Protein AF-A0A522BG62-F1 (afdb_monomer_lite)

Foldseek 3Di:
DDDDDDDDDDDPPPPPDPDQQVVLVVCLCPLQPPVDDADPQQCVLQSVLSSLCVVLVADSVLVNVLNVLCVVLVQTRNLSNLLSVQLSVVSVVVDHSNVSSVLLSVLLVVVSVVCVVVVHDDDSVVSSVSSSVSSVVVVVVVPPPPPPPPPDDDDDD

Structure (mmCIF, N/CA/C/O backbone):
data_AF-A0A522BG62-F1
#
_entry.id   AF-A0A522BG62-F1
#
loop_
_atom_site.group_PDB
_atom_site.id
_atom_site.type_symbol
_atom_site.label_atom_id
_atom_site.label_alt_id
_atom_site.label_comp_id
_atom_site.label_asym_id
_atom_site.label_entity_id
_atom_site.label_seq_id
_atom_site.pdbx_PDB_ins_code
_atom_site.Cartn_x
_atom_site.Cartn_y
_atom_site.Cartn_z
_atom_site.occupancy
_atom_site.B_iso_or_equiv
_atom_site.auth_seq_id
_atom_site.auth_comp_id
_atom_site.auth_asym_id
_atom_site.auth_atom_id
_atom_site.pdbx_PDB_model_num
ATOM 1 N N . MET A 1 1 ? 12.589 -43.783 46.987 1.00 37.84 1 MET A N 1
ATOM 2 C CA . MET A 1 1 ? 13.276 -44.045 45.704 1.00 37.84 1 MET A CA 1
ATOM 3 C C . MET A 1 1 ? 12.233 -44.468 44.677 1.00 37.84 1 MET A C 1
ATOM 5 O O . MET A 1 1 ? 11.546 -45.426 44.983 1.00 37.84 1 MET A O 1
ATOM 9 N N . ARG A 1 2 ? 12.204 -43.803 43.500 1.00 40.88 2 ARG A N 1
ATOM 10 C CA . ARG A 1 2 ? 11.964 -44.387 42.150 1.00 40.88 2 ARG A CA 1
ATOM 11 C C . ARG A 1 2 ? 10.561 -44.991 41.867 1.00 40.88 2 ARG A C 1
ATOM 13 O O . ARG A 1 2 ? 10.162 -45.899 42.566 1.00 40.88 2 ARG A O 1
ATOM 20 N N . TYR A 1 3 ? 9.762 -44.626 40.856 1.00 42.59 3 TYR A N 1
ATOM 21 C CA . TY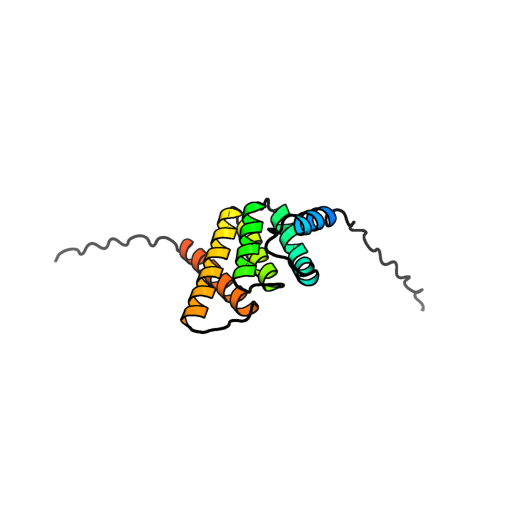R A 1 3 ? 9.901 -43.782 39.664 1.00 42.59 3 TYR A CA 1
ATOM 22 C C . TYR A 1 3 ? 8.530 -43.210 39.246 1.00 42.59 3 TYR A C 1
ATOM 24 O O . TYR A 1 3 ? 7.482 -43.804 39.478 1.00 42.59 3 TYR A O 1
ATOM 32 N N . ILE A 1 4 ? 8.615 -42.050 38.601 1.00 48.38 4 ILE A N 1
ATOM 33 C CA . ILE A 1 4 ? 7.582 -41.243 37.947 1.00 48.38 4 ILE A CA 1
ATOM 34 C C . ILE A 1 4 ? 6.925 -42.040 36.807 1.00 48.38 4 ILE A C 1
ATOM 36 O O . ILE A 1 4 ? 7.627 -42.538 35.928 1.00 48.38 4 ILE A O 1
ATOM 40 N N . ILE A 1 5 ? 5.592 -42.145 36.814 1.00 54.62 5 ILE A N 1
ATOM 41 C CA . ILE A 1 5 ? 4.814 -42.701 35.699 1.00 54.62 5 ILE A CA 1
ATOM 42 C C . ILE A 1 5 ? 4.621 -41.607 34.649 1.00 54.62 5 ILE A C 1
ATOM 44 O O . ILE A 1 5 ? 4.233 -40.482 34.959 1.00 54.62 5 ILE A O 1
ATOM 48 N N . LEU A 1 6 ? 4.967 -41.991 33.422 1.00 44.12 6 LEU A N 1
ATOM 49 C CA . LEU A 1 6 ? 4.940 -41.258 32.166 1.00 44.12 6 LEU A CA 1
ATOM 50 C C . LEU A 1 6 ? 3.802 -40.234 32.053 1.00 44.12 6 LEU A C 1
ATOM 52 O O . LEU A 1 6 ? 2.624 -40.567 32.176 1.00 44.12 6 LEU A O 1
ATOM 56 N N . GLY A 1 7 ? 4.189 -39.005 31.707 1.00 44.72 7 GLY A N 1
ATOM 57 C CA . GLY A 1 7 ? 3.282 -37.973 31.236 1.00 44.72 7 GLY A CA 1
ATOM 58 C C . GLY A 1 7 ? 2.591 -38.418 29.952 1.00 44.72 7 GLY A C 1
ATOM 59 O O . GLY A 1 7 ? 3.239 -38.623 28.924 1.00 44.72 7 GLY A O 1
ATOM 60 N N . LEU A 1 8 ? 1.268 -38.553 30.026 1.00 45.16 8 LEU A N 1
ATOM 61 C CA . LEU A 1 8 ? 0.431 -38.654 28.848 1.00 45.16 8 LEU A CA 1
ATOM 62 C C . LEU A 1 8 ? 0.140 -37.239 28.349 1.00 45.16 8 LEU A C 1
ATOM 64 O O . LEU A 1 8 ? -0.475 -36.409 29.014 1.00 45.16 8 LEU A O 1
ATOM 68 N N . LEU A 1 9 ? 0.663 -37.004 27.160 1.00 47.75 9 LEU A N 1
ATOM 69 C CA . LEU A 1 9 ? 0.510 -35.852 26.302 1.00 47.75 9 LEU A CA 1
ATOM 70 C C . LEU A 1 9 ? -0.981 -35.638 25.962 1.00 47.75 9 LEU A C 1
ATOM 72 O O . LEU A 1 9 ? -1.488 -36.239 25.021 1.00 47.75 9 LEU A O 1
ATOM 76 N N . THR A 1 10 ? -1.701 -34.785 26.691 1.00 46.09 10 THR A N 1
ATOM 77 C CA . THR A 1 10 ? -2.980 -34.228 26.211 1.00 46.09 10 THR A CA 1
ATOM 78 C C . THR A 1 10 ? -2.769 -32.787 25.796 1.00 46.09 10 THR A C 1
ATOM 80 O O . THR A 1 10 ? -2.953 -31.836 26.552 1.00 46.09 10 THR A O 1
ATOM 83 N N . LEU A 1 11 ? -2.336 -32.681 24.546 1.00 41.31 11 LEU A N 1
ATOM 84 C CA . LEU A 1 11 ? -2.407 -31.513 23.694 1.00 41.31 11 LEU A CA 1
ATOM 85 C C . LEU A 1 11 ? -3.876 -31.054 23.626 1.00 41.31 11 LEU A C 1
ATOM 87 O O . LEU A 1 11 ? -4.673 -31.603 22.868 1.00 41.31 11 LEU A O 1
ATOM 91 N N . VAL A 1 12 ? -4.255 -30.067 24.438 1.00 42.38 12 VAL A N 1
ATOM 92 C CA . VAL A 1 12 ? -5.516 -29.348 24.238 1.00 42.38 12 VAL A CA 1
ATOM 93 C C . VAL A 1 12 ? -5.278 -28.390 23.074 1.00 42.38 12 VAL A C 1
ATOM 95 O O . VAL A 1 12 ? -4.854 -27.252 23.266 1.00 42.38 12 VAL A O 1
ATOM 98 N N . LEU A 1 13 ? -5.506 -28.879 21.848 1.00 40.25 13 LEU A N 1
ATOM 99 C CA . LEU A 1 13 ? -5.844 -28.011 20.722 1.00 40.25 13 LEU A CA 1
ATOM 100 C C . LEU A 1 13 ? -7.113 -27.266 21.134 1.00 40.25 13 LEU A C 1
ATOM 102 O O . LEU A 1 13 ? -8.221 -27.797 21.052 1.00 40.25 13 LEU A O 1
ATOM 106 N N . ALA A 1 14 ? -6.939 -26.044 21.624 1.00 42.41 14 ALA A N 1
ATOM 107 C CA . ALA A 1 14 ? -8.029 -25.102 21.726 1.00 42.41 14 ALA A CA 1
ATOM 108 C C . ALA A 1 14 ? -8.541 -24.848 20.302 1.00 42.41 14 ALA A C 1
ATOM 110 O O . ALA A 1 14 ? -7.880 -24.210 19.483 1.00 42.41 14 ALA A O 1
ATOM 111 N N . LEU A 1 15 ? -9.709 -25.425 20.021 1.00 46.97 15 LEU A N 1
ATOM 112 C CA . LEU A 1 15 ? -10.604 -25.060 18.934 1.00 46.97 15 LEU A CA 1
ATOM 113 C C . LEU A 1 15 ? -10.858 -23.545 18.988 1.00 46.97 15 LEU A C 1
ATOM 115 O O . LEU A 1 15 ? -11.746 -23.077 19.697 1.00 46.97 15 LEU A O 1
ATOM 119 N N . SER A 1 16 ? -10.099 -22.786 18.209 1.00 41.06 16 SER A N 1
ATOM 120 C CA . SER A 1 16 ? -10.457 -21.431 17.790 1.00 41.06 16 SER A CA 1
ATOM 121 C C . SER A 1 16 ? -11.040 -21.567 16.387 1.00 41.06 16 SER A C 1
ATOM 123 O O . SER A 1 16 ? -10.308 -21.801 15.430 1.00 41.06 16 SER A O 1
ATOM 125 N N . GLY A 1 17 ? -12.370 -21.569 16.296 1.00 38.75 17 GLY A N 1
ATOM 126 C CA . GLY A 1 17 ? -13.119 -22.017 15.122 1.00 38.75 17 GLY A CA 1
ATOM 127 C C . GLY A 1 17 ? -12.842 -21.263 13.807 1.00 38.75 17 GLY A C 1
ATOM 128 O O . GLY A 1 17 ? -12.475 -20.087 13.819 1.00 38.75 17 GLY A O 1
ATOM 129 N N . PRO A 1 18 ? -13.098 -21.903 12.652 1.00 40.19 18 PRO A N 1
ATOM 130 C CA . PRO A 1 18 ? -13.054 -21.258 11.347 1.00 40.19 18 PRO A CA 1
ATOM 131 C C . PRO A 1 18 ? -14.400 -20.571 11.081 1.00 40.19 18 PRO A C 1
ATOM 133 O O . PRO A 1 18 ? -15.254 -21.119 10.394 1.00 40.19 18 PRO A O 1
ATOM 136 N N . VAL A 1 19 ? -14.650 -19.400 11.674 1.00 38.66 19 VAL A N 1
ATOM 137 C CA . VAL A 1 19 ? -15.932 -18.686 11.449 1.00 38.66 19 VAL A CA 1
ATOM 138 C C . VAL A 1 19 ? -15.753 -17.248 10.941 1.00 38.66 19 VAL A C 1
ATOM 140 O O . VAL A 1 19 ? -16.720 -16.628 10.520 1.00 38.66 19 VAL A O 1
ATOM 1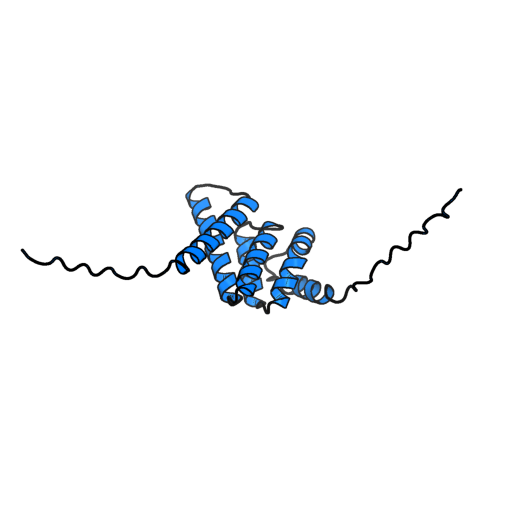43 N N . ALA A 1 20 ? -14.526 -16.727 10.848 1.00 41.59 20 ALA A N 1
ATOM 144 C CA . ALA A 1 20 ? -14.279 -15.385 10.293 1.00 41.59 20 ALA A CA 1
ATOM 145 C C . ALA A 1 20 ? -13.622 -15.374 8.898 1.00 41.59 20 ALA A C 1
ATOM 147 O O . ALA A 1 20 ? -13.537 -14.321 8.274 1.00 41.59 20 ALA A O 1
ATOM 148 N N . VAL A 1 21 ? -13.181 -16.530 8.394 1.00 41.53 21 VAL A N 1
ATOM 149 C CA . VAL A 1 21 ? -12.431 -16.629 7.127 1.00 41.53 21 VAL A CA 1
ATOM 150 C C . VAL A 1 21 ? -13.360 -16.562 5.903 1.00 41.53 21 VAL A C 1
ATOM 152 O O . VAL A 1 21 ? -13.068 -15.885 4.923 1.00 41.53 21 VAL A O 1
ATOM 155 N N . SER A 1 22 ? -14.564 -17.137 5.997 1.00 41.91 22 SER A N 1
ATOM 156 C CA . SER A 1 22 ? -15.481 -17.262 4.851 1.00 41.91 22 SER A CA 1
ATOM 157 C C . SER A 1 22 ? -16.066 -15.931 4.343 1.00 41.91 22 SER A C 1
ATOM 159 O O . SER A 1 22 ? -16.353 -15.799 3.153 1.00 41.91 22 SER A O 1
ATOM 161 N N . ALA A 1 23 ? -16.222 -14.922 5.208 1.00 45.94 23 ALA A N 1
ATOM 162 C CA . ALA A 1 23 ? -16.700 -13.606 4.778 1.00 45.94 23 ALA A CA 1
ATOM 163 C C . ALA A 1 23 ? -15.604 -12.810 4.053 1.00 45.94 23 ALA A C 1
ATOM 165 O O . ALA A 1 23 ? -15.895 -12.138 3.067 1.00 45.94 23 ALA A O 1
ATOM 166 N N . ALA A 1 24 ? -14.349 -12.926 4.501 1.00 45.69 24 ALA A N 1
ATOM 167 C CA . ALA A 1 24 ? -13.213 -12.319 3.823 1.00 45.69 24 ALA A CA 1
ATOM 168 C C . ALA A 1 24 ? -12.990 -12.992 2.461 1.00 45.69 24 ALA A C 1
ATOM 170 O O . ALA A 1 24 ? -13.047 -12.305 1.451 1.00 45.69 24 ALA A O 1
ATOM 171 N N . GLU A 1 25 ? -12.885 -14.322 2.388 1.00 43.97 25 GLU A N 1
ATOM 172 C CA . GLU A 1 25 ? -12.680 -15.062 1.127 1.00 43.97 25 GLU A CA 1
ATOM 173 C C . GLU A 1 25 ? -13.702 -14.704 0.033 1.00 43.97 25 GLU A C 1
ATOM 175 O O . GLU A 1 25 ? -13.336 -14.474 -1.123 1.00 43.97 25 GLU A O 1
ATOM 180 N N . LYS A 1 26 ? -14.985 -14.578 0.398 1.00 45.00 26 LYS A N 1
ATOM 181 C CA . LYS A 1 26 ? -16.050 -14.249 -0.559 1.00 45.00 26 LYS A CA 1
ATOM 182 C C . LYS A 1 26 ? -16.033 -12.780 -1.000 1.00 45.00 26 LYS A C 1
ATOM 184 O O . LYS A 1 26 ? -16.386 -12.478 -2.133 1.00 45.00 26 LYS A O 1
ATOM 189 N N . ILE A 1 27 ? -15.592 -11.861 -0.140 1.00 51.16 27 ILE A N 1
ATOM 190 C CA . ILE A 1 27 ? -15.415 -10.444 -0.501 1.00 51.16 27 ILE A CA 1
ATOM 191 C C . ILE A 1 27 ? -14.153 -10.267 -1.361 1.00 51.16 27 ILE A C 1
ATOM 193 O O . ILE A 1 27 ? -14.150 -9.459 -2.286 1.00 51.16 27 ILE A O 1
ATOM 197 N N . ILE A 1 28 ? -13.107 -11.055 -1.109 1.00 50.94 28 ILE A N 1
ATOM 198 C CA . ILE A 1 28 ? -11.822 -10.984 -1.814 1.00 50.94 28 ILE A CA 1
ATOM 199 C C . ILE A 1 28 ? -11.945 -11.531 -3.242 1.00 50.94 28 ILE A C 1
ATOM 201 O O . ILE A 1 28 ? -11.391 -10.942 -4.160 1.00 50.94 28 ILE A O 1
ATOM 205 N N . GLY A 1 29 ? -12.690 -12.618 -3.462 1.00 45.78 29 GLY A N 1
ATOM 206 C CA . GLY A 1 29 ? -12.875 -13.199 -4.799 1.00 45.78 29 GLY A CA 1
ATOM 207 C C . GLY A 1 29 ? -13.761 -12.371 -5.739 1.00 45.78 29 GLY A C 1
ATOM 208 O O . GLY A 1 29 ? -13.435 -12.248 -6.917 1.00 45.78 29 GLY A O 1
ATOM 209 N N . ASP A 1 30 ? -14.848 -11.785 -5.223 1.00 46.12 30 ASP A N 1
ATOM 210 C CA . ASP A 1 30 ? -15.862 -11.089 -6.036 1.00 46.12 30 ASP A CA 1
ATOM 211 C C . ASP A 1 30 ? -15.660 -9.562 -6.141 1.00 46.12 30 ASP A C 1
ATOM 213 O O . ASP A 1 30 ? -16.240 -8.929 -7.025 1.00 46.12 30 ASP A O 1
ATOM 217 N N . GLN A 1 31 ? -14.877 -8.920 -5.256 1.00 48.06 31 GLN A N 1
ATOM 218 C CA . GLN A 1 31 ? -14.772 -7.447 -5.234 1.00 48.06 31 GLN A CA 1
ATOM 219 C C . GLN A 1 31 ? -13.491 -6.855 -5.802 1.00 48.06 31 GLN A C 1
ATOM 221 O O . GLN A 1 31 ? -13.433 -5.630 -5.948 1.00 48.06 31 GLN A O 1
ATOM 226 N N . LEU A 1 32 ? -12.498 -7.662 -6.162 1.00 54.62 32 LEU A N 1
ATOM 227 C CA . LEU A 1 32 ? -11.353 -7.158 -6.908 1.00 54.62 32 LEU A CA 1
ATOM 228 C C . LEU A 1 32 ? -11.884 -6.768 -8.282 1.00 54.62 32 LEU A C 1
ATOM 230 O O . LEU A 1 32 ? -12.333 -7.632 -9.030 1.00 54.62 32 LEU A O 1
ATOM 234 N N . SER A 1 33 ? -11.935 -5.451 -8.527 1.00 51.31 33 SER A N 1
ATOM 235 C CA . SER A 1 33 ? -12.161 -4.808 -9.825 1.00 51.31 33 SER A CA 1
ATOM 236 C C . SER A 1 33 ? -11.882 -5.823 -10.922 1.00 51.31 33 SER A C 1
ATOM 238 O O . SER A 1 33 ? -10.738 -6.250 -11.029 1.00 51.31 33 SER A O 1
ATOM 240 N N . GLY A 1 34 ? -12.884 -6.288 -11.681 1.00 57.41 34 GLY A N 1
ATOM 241 C CA . GLY A 1 34 ? -12.731 -7.413 -12.629 1.00 57.41 34 GLY A CA 1
ATOM 242 C C . GLY A 1 34 ? -11.629 -7.239 -13.696 1.00 57.41 34 GLY A C 1
ATOM 243 O O . GLY A 1 34 ? -11.473 -8.073 -14.579 1.00 57.41 34 GLY A O 1
ATOM 244 N N . LYS A 1 35 ? -10.877 -6.137 -13.617 1.00 59.84 35 LYS A N 1
ATOM 245 C CA . LYS A 1 35 ? -9.637 -5.789 -14.301 1.00 59.84 35 LYS A CA 1
ATOM 246 C C . LYS A 1 35 ? -8.382 -6.463 -13.722 1.00 59.84 35 LYS A C 1
ATOM 248 O O . LYS A 1 35 ? -7.433 -6.654 -14.477 1.00 59.84 35 LYS A O 1
ATOM 253 N N . VAL A 1 36 ? -8.339 -6.809 -12.431 1.00 67.50 36 VAL A N 1
ATOM 254 C CA . VAL A 1 36 ? -7.161 -7.405 -11.772 1.00 67.50 36 VAL A CA 1
ATOM 255 C C . VAL A 1 36 ? -7.496 -8.796 -11.249 1.00 67.50 36 VAL A C 1
ATOM 257 O O . VAL A 1 36 ? -8.169 -8.959 -10.235 1.00 67.50 36 VAL A O 1
ATOM 260 N N . VAL A 1 37 ? -6.968 -9.814 -11.929 1.00 70.81 37 VAL A N 1
ATOM 261 C CA . VAL A 1 37 ? -7.038 -11.203 -11.466 1.00 70.81 37 VAL A CA 1
ATOM 262 C C . VAL A 1 37 ? -5.812 -11.494 -10.600 1.00 70.81 37 VAL A C 1
ATOM 264 O O . VAL A 1 37 ? -4.678 -11.520 -11.093 1.00 70.81 37 VAL A O 1
ATOM 267 N N . LEU A 1 38 ? -6.044 -11.687 -9.301 1.00 70.94 38 LEU A N 1
ATOM 268 C CA . LEU A 1 38 ? -5.028 -12.162 -8.363 1.00 70.94 38 LEU A CA 1
ATOM 269 C C . LEU A 1 38 ? -4.926 -13.688 -8.423 1.00 70.94 38 LEU A C 1
ATOM 271 O O . LEU A 1 38 ? -5.935 -14.393 -8.478 1.00 70.94 38 LEU A O 1
ATOM 275 N N . THR A 1 39 ? -3.700 -14.192 -8.387 1.00 80.06 39 THR A N 1
ATOM 276 C CA . THR A 1 39 ? -3.399 -15.617 -8.217 1.00 80.06 39 THR A CA 1
ATOM 277 C C . THR A 1 39 ? -3.743 -16.078 -6.799 1.00 80.06 39 THR A C 1
ATOM 279 O O . THR A 1 39 ? -3.799 -15.272 -5.871 1.00 80.06 39 THR A O 1
ATOM 282 N N . GLU A 1 40 ? -3.925 -17.383 -6.597 1.00 77.94 40 GLU A N 1
ATOM 283 C CA . GLU A 1 40 ? -4.225 -17.946 -5.269 1.00 77.94 40 GLU A CA 1
ATOM 284 C C . GLU A 1 40 ? -3.138 -17.623 -4.233 1.00 77.94 40 GLU A C 1
ATOM 286 O O . GLU A 1 40 ? -3.442 -17.296 -3.089 1.00 77.94 40 GLU A O 1
ATOM 291 N N . THR A 1 41 ? -1.867 -17.616 -4.643 1.00 77.12 41 THR A N 1
ATOM 292 C CA . THR A 1 41 ? -0.749 -17.223 -3.774 1.00 77.12 41 THR A CA 1
ATOM 293 C C . THR A 1 41 ? -0.830 -15.752 -3.362 1.00 77.12 41 THR A C 1
ATOM 295 O O . THR A 1 41 ? -0.564 -15.419 -2.211 1.00 77.12 41 THR A O 1
ATOM 298 N N . GLU A 1 42 ? -1.224 -14.863 -4.276 1.00 78.00 42 GLU A N 1
ATOM 299 C CA . GLU A 1 42 ? -1.401 -13.438 -3.970 1.00 78.00 42 GLU A CA 1
ATOM 300 C C . GLU A 1 42 ? -2.594 -13.205 -3.045 1.00 78.00 42 GLU A C 1
ATOM 302 O O . GLU A 1 42 ? -2.499 -12.400 -2.122 1.00 78.00 42 GLU A O 1
ATOM 307 N N . LYS A 1 43 ? -3.696 -13.936 -3.250 1.00 77.56 43 LYS A N 1
ATOM 308 C CA . LYS A 1 43 ? -4.861 -13.888 -2.359 1.00 77.56 43 LYS A CA 1
ATOM 309 C C . LYS A 1 43 ? -4.497 -14.337 -0.949 1.00 77.56 43 LYS A C 1
ATOM 311 O O . LYS A 1 43 ? -4.793 -13.611 -0.007 1.00 77.56 43 LYS A O 1
ATOM 316 N N . ALA A 1 44 ? -3.801 -15.466 -0.815 1.00 80.06 44 ALA A N 1
ATOM 317 C CA . ALA A 1 44 ? -3.358 -15.981 0.478 1.00 80.06 44 ALA A CA 1
ATOM 318 C C . ALA A 1 44 ? -2.428 -14.994 1.206 1.00 80.06 44 ALA A C 1
ATOM 320 O O . ALA A 1 44 ? -2.566 -14.782 2.408 1.00 80.06 44 ALA A O 1
ATOM 321 N N . ALA A 1 45 ? -1.519 -14.332 0.478 1.00 79.69 45 ALA A N 1
ATOM 322 C CA . ALA A 1 45 ? -0.648 -13.303 1.051 1.00 79.69 45 ALA A CA 1
ATOM 323 C C . ALA A 1 45 ? -1.426 -12.067 1.542 1.00 79.69 45 ALA A C 1
ATOM 325 O O . ALA A 1 45 ? -1.007 -11.396 2.483 1.00 79.69 45 ALA A O 1
ATOM 326 N N . LEU A 1 46 ? -2.559 -11.758 0.911 1.00 83.62 46 LEU A N 1
ATOM 327 C CA . LEU A 1 46 ? -3.378 -10.590 1.223 1.00 83.62 46 LEU A CA 1
ATOM 328 C C . LEU A 1 46 ? -4.479 -10.852 2.252 1.00 83.62 46 LEU A C 1
ATOM 330 O O . LEU A 1 46 ? -4.970 -9.902 2.859 1.00 83.62 46 LEU A O 1
ATOM 334 N N . GLU A 1 47 ? -4.878 -12.104 2.455 1.00 84.31 47 GLU A N 1
ATOM 335 C CA . GLU A 1 47 ? -6.070 -12.485 3.216 1.00 84.31 47 GLU A CA 1
ATOM 336 C C . GLU A 1 47 ? -6.096 -11.879 4.626 1.00 84.31 47 GLU A C 1
ATOM 338 O O . GLU A 1 47 ? -7.083 -11.254 5.025 1.00 84.31 47 GLU A O 1
ATOM 343 N N . ALA A 1 48 ? -4.980 -11.982 5.354 1.00 86.50 48 ALA A N 1
ATOM 344 C CA . ALA A 1 48 ? -4.862 -11.447 6.707 1.00 86.50 48 ALA A CA 1
ATOM 345 C C . ALA A 1 48 ? -5.021 -9.916 6.752 1.00 86.50 48 ALA A C 1
ATOM 347 O O . ALA A 1 48 ? -5.695 -9.380 7.636 1.00 86.50 48 ALA A O 1
ATOM 348 N N . GLU A 1 49 ? -4.429 -9.203 5.793 1.00 89.88 49 GLU A N 1
ATOM 349 C CA . GLU A 1 49 ? -4.493 -7.741 5.734 1.00 89.88 49 GLU A CA 1
ATOM 350 C C . GLU A 1 49 ? -5.838 -7.239 5.198 1.00 89.88 49 GLU A C 1
ATOM 352 O O . GLU A 1 49 ? -6.330 -6.203 5.644 1.00 89.88 49 GLU A O 1
ATOM 357 N N . LEU A 1 50 ? -6.492 -7.998 4.320 1.00 86.94 50 LEU A N 1
ATOM 358 C CA . LEU A 1 50 ? -7.847 -7.713 3.844 1.00 86.94 50 LEU A CA 1
ATOM 359 C C . LEU A 1 50 ? -8.876 -7.892 4.961 1.00 86.94 50 LEU A C 1
ATOM 361 O O . LEU A 1 50 ? -9.723 -7.021 5.165 1.00 86.94 50 LEU A O 1
ATOM 365 N N . ALA A 1 51 ? -8.765 -8.965 5.747 1.00 86.56 51 ALA A N 1
ATOM 366 C CA . ALA A 1 51 ? -9.609 -9.168 6.920 1.00 86.56 51 ALA A CA 1
ATOM 367 C C . ALA A 1 51 ? -9.458 -8.017 7.931 1.00 86.56 51 ALA A C 1
ATOM 369 O O . ALA A 1 51 ? -10.456 -7.507 8.446 1.00 86.56 51 ALA A O 1
ATOM 370 N N . ARG A 1 52 ? -8.222 -7.556 8.171 1.00 89.50 52 ARG A N 1
ATOM 371 C CA . ARG A 1 52 ? -7.940 -6.385 9.020 1.00 89.50 52 ARG A CA 1
ATOM 372 C C . ARG A 1 52 ? -8.542 -5.101 8.459 1.00 89.50 52 ARG A C 1
ATOM 374 O O . ARG A 1 52 ? -9.179 -4.369 9.211 1.00 89.50 52 ARG A O 1
ATOM 381 N N . TYR A 1 53 ? -8.387 -4.850 7.163 1.00 89.62 53 TYR A N 1
ATOM 382 C CA . TYR A 1 53 ? -8.936 -3.667 6.502 1.00 89.62 53 TYR A CA 1
ATOM 383 C C . TYR A 1 53 ? -10.457 -3.582 6.670 1.00 89.62 53 TYR A C 1
ATOM 385 O O . TYR A 1 53 ? -10.986 -2.548 7.080 1.00 89.62 53 TYR A O 1
ATOM 393 N N . CYS A 1 54 ? -11.159 -4.695 6.443 1.00 87.75 54 CYS A N 1
ATOM 394 C CA . CYS A 1 54 ? -12.603 -4.782 6.654 1.00 87.75 54 CYS A CA 1
ATOM 395 C C . CYS A 1 54 ? -12.985 -4.586 8.129 1.00 87.75 54 CYS A C 1
ATOM 397 O O . CYS A 1 54 ? -13.918 -3.842 8.425 1.00 87.75 54 CYS A O 1
ATOM 399 N N . ALA A 1 55 ? -12.253 -5.205 9.062 1.00 87.75 55 ALA A N 1
ATOM 400 C CA . ALA A 1 55 ? -12.510 -5.072 10.499 1.00 87.75 55 ALA A CA 1
ATOM 401 C C . ALA A 1 55 ? -12.340 -3.630 11.011 1.00 87.75 55 ALA A C 1
ATOM 403 O O . ALA A 1 55 ? -13.011 -3.228 11.959 1.00 87.75 55 ALA A O 1
ATOM 404 N N . LEU A 1 56 ? -11.473 -2.843 10.370 1.00 89.38 56 LEU A N 1
ATOM 405 C CA . LEU A 1 56 ? -11.255 -1.427 10.670 1.00 89.38 56 LEU A CA 1
ATOM 406 C C . LEU A 1 56 ? -12.279 -0.489 10.001 1.00 89.38 56 LEU A C 1
ATOM 408 O O . LEU A 1 56 ? -12.143 0.729 10.100 1.00 89.38 56 LEU A O 1
ATOM 412 N N . GLY A 1 57 ? -13.299 -1.022 9.319 1.00 85.19 57 GLY A N 1
ATOM 413 C CA . GLY A 1 57 ? -14.298 -0.214 8.611 1.00 85.19 57 GLY A CA 1
ATOM 414 C C . GLY A 1 57 ? -13.785 0.372 7.292 1.00 85.19 57 GLY A C 1
ATOM 415 O O . GLY A 1 57 ? -14.216 1.446 6.871 1.00 85.19 57 GLY A O 1
ATOM 416 N N . GLY A 1 58 ? -12.833 -0.302 6.646 1.00 85.12 58 GLY A N 1
ATOM 417 C CA . GLY A 1 58 ? -12.337 0.072 5.329 1.00 85.12 58 GLY A CA 1
ATOM 418 C C . GLY A 1 58 ? -13.429 0.062 4.249 1.00 85.12 58 GLY A C 1
ATOM 419 O O . GLY A 1 58 ? -14.321 -0.784 4.256 1.00 85.12 58 GLY A O 1
ATOM 420 N N . SER A 1 59 ? -13.359 1.007 3.307 1.00 87.19 59 SER A N 1
ATOM 421 C CA . SER A 1 59 ? -14.325 1.116 2.206 1.00 87.19 59 SER A CA 1
ATOM 422 C C . SER A 1 59 ? -13.948 0.200 1.040 1.00 87.19 59 SER A C 1
ATOM 424 O O . SER A 1 59 ? -12.807 0.221 0.571 1.00 87.19 59 SER A O 1
ATOM 426 N N . SER A 1 60 ? -14.919 -0.547 0.507 1.00 83.25 60 SER A N 1
ATOM 427 C CA . SER A 1 60 ? -14.738 -1.384 -0.689 1.00 83.25 60 SER A CA 1
ATOM 428 C C . SER A 1 60 ? -14.223 -0.601 -1.901 1.00 83.25 60 SER A C 1
ATOM 430 O O . SER A 1 60 ? -13.423 -1.126 -2.673 1.00 83.25 60 SER A O 1
ATOM 432 N N . ASP A 1 61 ? -14.636 0.657 -2.077 1.00 85.81 61 ASP A N 1
ATOM 433 C CA . ASP A 1 61 ? -14.220 1.469 -3.231 1.00 85.81 61 ASP A CA 1
ATOM 434 C C . ASP A 1 61 ? -12.770 1.948 -3.103 1.00 85.81 61 ASP A C 1
ATOM 436 O O . ASP A 1 61 ? -12.008 1.943 -4.077 1.00 85.81 61 ASP A O 1
ATOM 440 N N . SER A 1 62 ? -12.354 2.281 -1.878 1.00 86.38 62 SER A N 1
ATOM 441 C CA . SER A 1 62 ? -10.951 2.575 -1.566 1.00 86.38 62 SER A CA 1
ATOM 442 C C . SER A 1 62 ? -10.072 1.345 -1.769 1.00 86.38 62 SER A C 1
ATOM 444 O O . SER A 1 62 ? -8.997 1.444 -2.359 1.00 86.38 62 SER A O 1
ATOM 446 N N . LEU A 1 63 ? -10.549 0.173 -1.346 1.00 87.62 63 LEU A N 1
ATOM 447 C CA . LEU A 1 63 ? -9.838 -1.084 -1.533 1.00 87.62 63 LEU A CA 1
ATOM 448 C C . LEU A 1 63 ? -9.660 -1.434 -3.015 1.00 87.62 63 LEU A C 1
ATOM 450 O O . LEU A 1 63 ? -8.556 -1.768 -3.437 1.00 87.62 63 LEU A O 1
ATOM 454 N N . ARG A 1 64 ? -10.715 -1.307 -3.827 1.00 85.06 64 ARG A N 1
ATOM 455 C CA . ARG A 1 64 ? -10.631 -1.517 -5.284 1.00 85.06 64 ARG A CA 1
ATOM 456 C C . ARG A 1 64 ? -9.606 -0.598 -5.931 1.00 85.06 64 ARG A C 1
ATOM 458 O O . ARG A 1 64 ? -8.773 -1.063 -6.703 1.00 85.06 64 ARG A O 1
ATOM 465 N N . SER A 1 65 ? -9.640 0.683 -5.572 1.00 88.44 65 SER A N 1
ATOM 466 C CA . SER A 1 65 ? -8.698 1.680 -6.088 1.00 88.44 65 SER A CA 1
ATOM 467 C C . SER A 1 65 ? -7.252 1.351 -5.707 1.00 88.44 65 SER A C 1
ATOM 469 O O . SER A 1 65 ? -6.355 1.485 -6.539 1.00 88.44 65 SER A O 1
ATOM 471 N N . LEU A 1 66 ? -7.021 0.866 -4.480 1.00 90.00 66 LEU A N 1
ATOM 472 C CA . LEU A 1 66 ? -5.700 0.422 -4.030 1.00 90.00 66 LEU A CA 1
ATOM 473 C C . LEU A 1 66 ? -5.188 -0.754 -4.852 1.00 90.00 66 LEU A C 1
ATOM 475 O O . LEU A 1 66 ? -4.073 -0.688 -5.356 1.00 90.00 66 LEU A O 1
ATOM 479 N N . ILE A 1 67 ? -5.998 -1.796 -5.027 1.00 87.06 67 ILE A N 1
ATOM 480 C CA . ILE A 1 67 ? -5.599 -2.992 -5.777 1.00 87.06 67 ILE A CA 1
ATOM 481 C C . ILE A 1 67 ? -5.295 -2.655 -7.239 1.00 87.06 67 ILE A C 1
ATOM 483 O O . ILE A 1 67 ? -4.260 -3.082 -7.757 1.00 87.06 67 ILE A O 1
ATOM 487 N N . ASP A 1 68 ? -6.145 -1.853 -7.885 1.00 86.19 68 ASP A N 1
ATOM 488 C CA . ASP A 1 68 ? -5.913 -1.389 -9.257 1.00 86.19 68 ASP A CA 1
ATOM 489 C C . ASP A 1 68 ? -4.607 -0.585 -9.347 1.00 86.19 68 ASP A C 1
ATOM 491 O O . ASP A 1 68 ? -3.801 -0.787 -10.260 1.00 86.19 68 ASP A O 1
ATOM 495 N N . CYS A 1 69 ? -4.356 0.292 -8.371 1.00 89.38 69 CYS A N 1
ATOM 496 C CA . CYS A 1 69 ? -3.121 1.062 -8.295 1.00 89.38 69 CYS A CA 1
ATOM 497 C C . CYS A 1 69 ? -1.900 0.155 -8.088 1.00 89.38 69 CYS A C 1
ATOM 499 O O . CYS A 1 69 ? -0.897 0.309 -8.781 1.00 89.38 69 CYS A O 1
ATOM 501 N N . TYR A 1 70 ? -1.964 -0.820 -7.186 1.00 89.62 70 TYR A N 1
ATOM 502 C CA . TYR A 1 70 ? -0.860 -1.742 -6.922 1.00 89.62 70 TYR A CA 1
ATOM 503 C C . TYR A 1 70 ? -0.497 -2.556 -8.167 1.00 89.62 70 TYR A C 1
ATOM 505 O O . TYR A 1 70 ? 0.671 -2.589 -8.564 1.00 89.62 70 TYR A O 1
ATOM 513 N N . ALA A 1 71 ? -1.502 -3.120 -8.842 1.00 84.69 71 ALA A N 1
ATOM 514 C CA . ALA A 1 71 ? -1.318 -3.884 -10.070 1.00 84.69 71 ALA A CA 1
ATOM 515 C C . ALA A 1 71 ? -0.732 -3.033 -11.209 1.00 84.69 71 ALA A C 1
ATOM 517 O O . ALA A 1 71 ? 0.167 -3.489 -11.913 1.00 84.69 71 ALA A O 1
ATOM 518 N N . ALA A 1 72 ? -1.182 -1.784 -11.364 1.00 86.06 72 ALA A N 1
ATOM 519 C CA . ALA A 1 72 ? -0.674 -0.868 -12.389 1.00 86.06 72 ALA A CA 1
ATOM 520 C C . ALA A 1 72 ? 0.777 -0.400 -12.155 1.00 86.06 72 ALA A C 1
ATOM 522 O O . ALA A 1 72 ? 1.392 0.167 -13.061 1.00 86.06 72 ALA A O 1
ATOM 523 N N . ASN A 1 73 ? 1.317 -0.601 -10.950 1.00 85.62 73 ASN A N 1
ATOM 524 C CA . ASN A 1 73 ? 2.670 -0.195 -10.566 1.00 85.62 73 ASN A CA 1
ATOM 525 C C . ASN A 1 73 ? 3.579 -1.399 -10.241 1.00 85.62 73 ASN A C 1
ATOM 527 O O . ASN A 1 73 ? 4.547 -1.236 -9.502 1.00 85.62 73 ASN A O 1
ATOM 531 N N . ASP A 1 74 ? 3.264 -2.592 -10.764 1.00 83.88 74 ASP A N 1
ATOM 532 C CA . ASP A 1 74 ? 4.035 -3.837 -10.582 1.00 83.88 74 ASP A CA 1
ATOM 533 C C . ASP A 1 74 ? 4.272 -4.238 -9.106 1.00 83.88 74 ASP A C 1
ATOM 535 O O . ASP A 1 74 ? 5.155 -5.035 -8.785 1.00 83.88 74 ASP A O 1
ATOM 539 N N . CYS A 1 75 ? 3.452 -3.727 -8.185 1.00 85.94 75 CYS A N 1
ATOM 540 C CA . CYS A 1 75 ? 3.471 -4.102 -6.776 1.00 85.94 75 CYS A CA 1
ATOM 541 C C . CYS A 1 75 ? 2.456 -5.224 -6.565 1.00 85.94 75 CYS A C 1
ATOM 543 O O . CYS A 1 75 ? 1.261 -4.969 -6.470 1.00 85.94 75 CYS A O 1
ATOM 545 N N . ARG A 1 76 ? 2.926 -6.475 -6.545 1.00 83.81 76 ARG A N 1
ATOM 546 C CA . ARG A 1 76 ? 2.097 -7.690 -6.435 1.00 83.81 76 ARG A CA 1
ATOM 547 C C . ARG A 1 76 ? 2.514 -8.562 -5.246 1.00 83.81 76 ARG A C 1
ATOM 549 O O . ARG A 1 76 ? 3.594 -8.368 -4.685 1.00 83.81 76 ARG A O 1
ATOM 556 N N . GLY A 1 77 ? 1.661 -9.515 -4.861 1.00 83.12 77 GLY A N 1
ATOM 557 C CA . GLY A 1 77 ? 1.930 -10.471 -3.778 1.00 83.12 77 GLY A CA 1
ATOM 558 C C . GLY A 1 77 ? 2.260 -9.780 -2.455 1.00 83.12 77 GLY A C 1
ATOM 559 O O . GLY A 1 77 ? 1.502 -8.930 -1.995 1.00 83.12 77 GLY A O 1
ATOM 560 N N . GLU A 1 78 ? 3.418 -10.098 -1.874 1.00 86.44 78 GLU A N 1
ATOM 561 C CA . GLU A 1 78 ? 3.847 -9.523 -0.591 1.00 86.44 78 GLU A CA 1
ATOM 562 C C . GLU A 1 78 ? 3.977 -7.995 -0.614 1.00 86.44 78 GLU A C 1
ATOM 564 O O . GLU A 1 78 ? 3.723 -7.354 0.397 1.00 86.44 78 GLU A O 1
ATOM 569 N N . CYS A 1 79 ? 4.275 -7.382 -1.767 1.00 89.06 79 CYS A N 1
ATOM 570 C CA . CYS A 1 79 ? 4.272 -5.920 -1.874 1.00 89.06 79 CYS A CA 1
ATOM 571 C C . CYS A 1 79 ? 2.870 -5.341 -1.629 1.00 89.06 79 CYS A C 1
ATOM 573 O O . CYS A 1 79 ? 2.730 -4.346 -0.921 1.00 89.06 79 CYS A O 1
ATOM 575 N N . MET A 1 80 ? 1.822 -5.981 -2.165 1.00 90.50 80 MET A N 1
ATOM 576 C CA . MET A 1 80 ? 0.443 -5.553 -1.907 1.00 90.50 80 MET A CA 1
ATOM 577 C C . MET A 1 80 ? 0.086 -5.733 -0.433 1.00 90.50 80 MET A C 1
ATOM 579 O O . MET A 1 80 ? -0.530 -4.843 0.146 1.00 90.50 80 MET A O 1
ATOM 583 N N . ALA A 1 81 ? 0.483 -6.858 0.171 1.00 89.62 81 ALA A N 1
ATOM 584 C CA . ALA A 1 81 ? 0.233 -7.132 1.584 1.00 89.62 81 ALA A CA 1
ATOM 585 C C . ALA A 1 81 ? 0.915 -6.089 2.485 1.00 89.62 81 ALA A C 1
ATOM 587 O O . ALA A 1 81 ? 0.269 -5.515 3.359 1.00 89.62 81 ALA A O 1
ATOM 588 N N . ASP A 1 82 ? 2.175 -5.755 2.208 1.00 92.00 82 ASP A N 1
ATOM 589 C CA . ASP A 1 82 ? 2.932 -4.732 2.933 1.00 92.00 82 ASP A CA 1
ATOM 590 C C . ASP A 1 82 ? 2.289 -3.345 2.845 1.00 92.00 82 ASP A C 1
ATOM 592 O O . ASP A 1 82 ? 2.201 -2.624 3.846 1.00 92.00 82 ASP A O 1
ATOM 596 N N . LEU A 1 83 ? 1.856 -2.947 1.646 1.00 93.62 83 LEU A N 1
ATOM 597 C CA . LEU A 1 83 ? 1.222 -1.648 1.438 1.00 93.62 83 LEU A CA 1
ATOM 598 C C . LEU A 1 83 ? -0.185 -1.596 2.036 1.00 93.62 83 LEU A C 1
ATOM 600 O O . LEU A 1 83 ? -0.558 -0.569 2.604 1.00 93.62 83 LEU A O 1
ATOM 604 N N . LEU A 1 84 ? -0.945 -2.689 1.981 1.00 92.81 84 LEU A N 1
ATOM 605 C CA . LEU A 1 84 ? -2.247 -2.778 2.635 1.00 92.81 84 LEU A CA 1
ATOM 606 C C . LEU A 1 84 ? -2.105 -2.764 4.164 1.00 92.81 84 LEU A C 1
ATOM 608 O O . LEU A 1 84 ? -2.861 -2.070 4.841 1.00 92.81 84 LEU A O 1
ATOM 612 N N . GLY A 1 85 ? -1.085 -3.429 4.708 1.00 93.44 85 GLY A N 1
ATOM 613 C CA . GLY A 1 85 ? -0.735 -3.345 6.126 1.00 93.44 85 GLY A CA 1
ATOM 614 C C . GLY A 1 85 ? -0.385 -1.921 6.561 1.00 93.44 85 GLY A C 1
ATOM 615 O O . GLY A 1 85 ? -0.768 -1.485 7.650 1.00 93.44 85 GLY A O 1
ATOM 616 N N . LEU A 1 86 ? 0.261 -1.144 5.687 1.00 93.69 86 LEU A N 1
ATOM 617 C CA . LEU A 1 86 ? 0.506 0.277 5.930 1.00 93.69 86 LEU A CA 1
ATOM 618 C C . LEU A 1 86 ? -0.804 1.076 5.980 1.00 93.69 86 LEU A C 1
ATOM 620 O O . LEU A 1 86 ? -0.988 1.867 6.903 1.00 93.69 86 LEU A O 1
ATOM 624 N N . VAL A 1 87 ? -1.744 0.835 5.058 1.00 94.56 87 VAL A N 1
ATOM 625 C CA . VAL A 1 87 ? -3.089 1.442 5.103 1.00 94.56 87 VAL A CA 1
ATOM 626 C C . VAL A 1 87 ? -3.798 1.092 6.414 1.00 94.56 87 VAL A C 1
ATOM 628 O O . VAL A 1 87 ? -4.297 1.987 7.094 1.00 94.56 87 VAL A O 1
ATOM 631 N N . ASN A 1 88 ? -3.786 -0.182 6.808 1.00 94.12 88 ASN A N 1
ATOM 632 C CA . ASN A 1 88 ? -4.389 -0.657 8.054 1.00 94.12 88 ASN A CA 1
ATOM 633 C C . ASN A 1 88 ? -3.807 0.052 9.280 1.00 94.12 88 ASN A C 1
ATOM 635 O O . ASN A 1 88 ? -4.557 0.466 10.164 1.00 94.12 88 ASN A O 1
ATOM 639 N N . SER A 1 89 ? -2.486 0.253 9.318 1.00 93.69 89 SER A N 1
ATOM 640 C CA . SER A 1 89 ? -1.837 1.011 10.391 1.00 93.69 89 SER A CA 1
ATOM 641 C C . SER A 1 89 ? -2.352 2.448 10.457 1.00 93.69 89 SER A C 1
ATOM 643 O O . SER A 1 89 ? -2.704 2.919 11.532 1.00 93.69 89 SER A O 1
ATOM 645 N N . ARG A 1 90 ? -2.472 3.136 9.316 1.00 92.19 90 ARG A N 1
ATOM 646 C CA . ARG A 1 90 ? -2.969 4.523 9.275 1.00 92.19 90 ARG A CA 1
ATOM 647 C C . ARG A 1 90 ? -4.428 4.615 9.716 1.00 92.19 90 ARG A C 1
ATOM 649 O O . ARG A 1 90 ? -4.782 5.542 10.441 1.00 92.19 90 ARG A O 1
ATOM 656 N N . ILE A 1 91 ? -5.265 3.655 9.318 1.00 92.69 91 ILE A N 1
ATOM 657 C CA . ILE A 1 91 ? -6.665 3.608 9.761 1.00 92.69 91 ILE A CA 1
ATOM 658 C C . ILE A 1 91 ? -6.746 3.396 11.271 1.00 92.69 91 ILE A C 1
ATOM 660 O O . ILE A 1 91 ? -7.503 4.081 11.957 1.00 92.69 91 ILE A O 1
ATOM 664 N N . LYS A 1 92 ? -5.915 2.498 11.805 1.00 92.19 92 LYS A N 1
ATOM 665 C CA . LYS A 1 92 ? -5.799 2.269 13.247 1.00 92.19 92 LYS A CA 1
ATOM 666 C C . LYS A 1 92 ? -5.370 3.530 14.008 1.00 92.19 92 LYS A C 1
ATOM 668 O O . LYS A 1 92 ? -5.846 3.742 15.119 1.00 92.19 92 LYS A O 1
ATOM 673 N N . ASP A 1 93 ? -4.551 4.384 13.397 1.00 91.00 93 ASP A N 1
ATOM 674 C CA . ASP A 1 93 ? -4.148 5.689 13.943 1.00 91.00 93 ASP A CA 1
ATOM 675 C C . ASP A 1 93 ? -5.245 6.774 13.822 1.00 91.00 93 ASP A C 1
ATOM 677 O O . ASP A 1 93 ? -5.016 7.939 14.152 1.00 91.00 93 ASP A O 1
ATOM 681 N N . GLY A 1 94 ? -6.447 6.420 13.354 1.00 90.94 94 GLY A N 1
ATOM 682 C CA . GLY A 1 94 ? -7.604 7.314 13.253 1.00 90.94 94 GLY A CA 1
ATOM 683 C C . GLY A 1 94 ? -7.735 8.048 11.916 1.00 90.94 94 GLY A C 1
ATOM 684 O O . GLY A 1 94 ? -8.570 8.945 11.789 1.00 90.94 94 GLY A O 1
ATOM 685 N N . ILE A 1 95 ? -6.933 7.697 10.907 1.00 92.12 95 ILE A N 1
ATOM 686 C CA . ILE A 1 95 ? -7.072 8.237 9.549 1.00 92.12 95 ILE A CA 1
ATOM 687 C C . ILE A 1 95 ? -8.228 7.527 8.829 1.00 92.12 95 ILE A C 1
ATOM 689 O O . ILE A 1 95 ? -8.389 6.317 8.939 1.00 92.12 95 ILE A O 1
ATOM 693 N N . SER A 1 96 ? -9.043 8.252 8.055 1.00 91.88 96 SER A N 1
ATOM 694 C CA . SER A 1 96 ? -10.094 7.601 7.263 1.00 91.88 96 SER A CA 1
ATOM 695 C C . SER A 1 96 ? -9.496 6.659 6.215 1.00 91.88 96 SER A C 1
ATOM 697 O O . SER A 1 96 ? -8.415 6.911 5.678 1.00 91.88 96 SER A O 1
ATOM 699 N N . SER A 1 97 ? -10.214 5.587 5.886 1.00 89.50 97 SER A N 1
ATOM 700 C CA . SER A 1 97 ? -9.756 4.592 4.912 1.00 89.50 97 SER A CA 1
ATOM 701 C C . SER A 1 97 ? -9.469 5.191 3.531 1.00 89.50 97 SER A C 1
ATOM 703 O O . SER A 1 97 ? -8.458 4.842 2.927 1.00 89.50 97 SER A O 1
ATOM 705 N N . GLU A 1 98 ? -10.271 6.159 3.081 1.00 92.38 98 GLU A N 1
ATOM 706 C CA . GLU A 1 98 ? -10.041 6.922 1.844 1.00 92.38 98 GLU A CA 1
ATOM 707 C C . GLU A 1 98 ? -8.751 7.744 1.890 1.00 92.38 98 GLU A C 1
ATOM 709 O O . GLU A 1 98 ? -7.966 7.733 0.940 1.00 92.38 98 GLU A O 1
ATOM 714 N N . LYS A 1 99 ? -8.495 8.442 3.003 1.00 92.62 99 LYS A N 1
ATOM 715 C CA . LYS A 1 99 ? -7.287 9.258 3.151 1.00 92.62 99 LYS A CA 1
ATOM 716 C C . LYS A 1 99 ? -6.041 8.380 3.258 1.00 92.62 99 LYS A C 1
ATOM 718 O O . LYS A 1 99 ? -5.054 8.653 2.583 1.00 92.62 99 LYS A O 1
ATOM 723 N N . ALA A 1 100 ? -6.097 7.313 4.052 1.00 93.38 100 ALA A N 1
ATOM 724 C CA . ALA A 1 100 ? -5.009 6.347 4.188 1.00 93.38 100 ALA A CA 1
ATOM 725 C C . ALA A 1 100 ? -4.677 5.681 2.841 1.00 93.38 100 ALA A C 1
ATOM 727 O O . ALA A 1 100 ? -3.510 5.603 2.456 1.00 93.38 100 ALA A O 1
ATOM 728 N N . ALA A 1 101 ? -5.702 5.270 2.089 1.00 92.81 101 ALA A N 1
ATOM 729 C CA . ALA A 1 101 ? -5.543 4.746 0.738 1.00 92.81 101 ALA A CA 1
ATOM 730 C C . ALA A 1 101 ? -4.913 5.786 -0.204 1.00 92.81 101 ALA A C 1
ATOM 732 O O . ALA A 1 101 ? -3.958 5.481 -0.918 1.00 92.81 101 ALA A O 1
ATOM 733 N N . GLY A 1 102 ? -5.407 7.027 -0.181 1.00 93.94 102 GLY A N 1
ATOM 734 C CA . GLY A 1 102 ? -4.892 8.131 -0.993 1.00 93.94 102 GLY A CA 1
ATOM 735 C C . GLY A 1 102 ? -3.417 8.444 -0.736 1.00 93.94 102 GLY A C 1
ATOM 736 O O . GLY A 1 102 ? -2.656 8.630 -1.689 1.00 93.94 102 GLY A O 1
ATOM 737 N N . GLU A 1 103 ? -2.988 8.448 0.529 1.00 93.62 103 GLU A N 1
ATOM 738 C CA . GLU A 1 103 ? -1.582 8.640 0.918 1.00 93.62 103 GLU A CA 1
ATOM 739 C C . GLU A 1 103 ? -0.687 7.544 0.324 1.00 93.62 103 GLU A C 1
ATOM 741 O O . GLU A 1 103 ? 0.329 7.846 -0.310 1.00 93.62 103 GLU A O 1
ATOM 746 N N . VAL A 1 104 ? -1.090 6.276 0.461 1.00 94.50 104 VAL A N 1
ATOM 747 C CA . VAL A 1 104 ? -0.327 5.133 -0.063 1.00 94.50 104 VAL A CA 1
ATOM 748 C C . VAL A 1 104 ? -0.274 5.141 -1.589 1.00 94.50 104 VAL A C 1
ATOM 750 O O . VAL A 1 104 ? 0.805 4.973 -2.157 1.00 94.50 104 VAL A O 1
ATOM 753 N N . MET A 1 105 ? -1.395 5.392 -2.269 1.00 94.12 105 MET A N 1
ATOM 754 C CA . MET A 1 105 ? -1.430 5.477 -3.735 1.00 94.12 105 MET A CA 1
ATOM 755 C C . MET A 1 105 ? -0.553 6.616 -4.261 1.00 94.12 105 MET A C 1
ATOM 757 O O . MET A 1 105 ? 0.193 6.421 -5.219 1.00 94.12 105 MET A O 1
ATOM 761 N N . THR A 1 106 ? -0.597 7.786 -3.619 1.00 94.00 106 THR A N 1
ATOM 762 C CA . THR A 1 106 ? 0.228 8.945 -3.997 1.00 94.00 106 THR A CA 1
ATOM 763 C C . THR A 1 106 ? 1.713 8.635 -3.837 1.00 94.00 106 THR A C 1
ATOM 765 O O . THR A 1 106 ? 2.512 8.912 -4.734 1.00 94.00 106 THR A O 1
ATOM 768 N N . ALA A 1 107 ? 2.093 8.018 -2.716 1.00 93.88 107 ALA A N 1
ATOM 769 C CA . ALA A 1 107 ? 3.470 7.617 -2.468 1.00 93.88 107 ALA A CA 1
ATOM 770 C C . ALA A 1 107 ? 3.949 6.562 -3.480 1.00 93.88 107 ALA A C 1
ATOM 772 O O . ALA A 1 107 ? 5.057 6.689 -4.000 1.00 93.88 107 ALA A O 1
ATOM 773 N N . LEU A 1 108 ? 3.117 5.572 -3.813 1.00 93.81 108 LEU A N 1
ATOM 774 C CA . LEU A 1 108 ? 3.429 4.548 -4.815 1.00 93.81 108 LEU A CA 1
ATOM 775 C C . LEU A 1 108 ? 3.626 5.144 -6.214 1.00 93.81 108 LEU A C 1
ATOM 777 O O . LEU A 1 108 ? 4.619 4.850 -6.880 1.00 93.81 108 LEU A O 1
ATOM 781 N N . VAL A 1 109 ? 2.719 6.026 -6.632 1.00 92.94 109 VAL A N 1
ATOM 782 C CA . VAL A 1 109 ? 2.808 6.771 -7.896 1.00 92.94 109 VAL A CA 1
ATOM 783 C C . VAL A 1 109 ? 4.099 7.587 -7.966 1.00 92.94 109 VAL A C 1
ATOM 785 O O . VAL A 1 109 ? 4.803 7.529 -8.972 1.00 92.94 109 VAL A O 1
ATOM 788 N N . SER A 1 110 ? 4.456 8.274 -6.880 1.00 91.69 110 SER A N 1
ATOM 789 C CA . SER A 1 110 ? 5.699 9.047 -6.787 1.00 91.69 110 SER A CA 1
ATOM 790 C C . SER A 1 110 ? 6.946 8.170 -6.948 1.00 91.69 110 SER A C 1
ATOM 792 O O . SER A 1 110 ? 7.849 8.512 -7.715 1.00 91.69 110 SER A O 1
ATOM 794 N N . VAL A 1 111 ? 6.983 6.999 -6.296 1.00 91.06 111 VAL A N 1
ATOM 795 C CA . VAL A 1 111 ? 8.082 6.030 -6.459 1.00 91.06 111 VAL A CA 1
ATOM 796 C C . VAL A 1 111 ? 8.180 5.565 -7.908 1.00 91.06 111 VAL A C 1
ATOM 798 O O . VAL A 1 111 ? 9.268 5.601 -8.483 1.00 91.06 111 VAL A O 1
ATOM 801 N N . ARG A 1 112 ? 7.056 5.197 -8.532 1.00 90.81 112 ARG A N 1
ATOM 802 C CA . ARG A 1 112 ? 7.026 4.783 -9.940 1.00 90.81 112 ARG A CA 1
ATOM 803 C C . ARG A 1 112 ? 7.549 5.886 -10.861 1.00 90.81 112 ARG A C 1
ATOM 805 O O . ARG A 1 112 ? 8.391 5.611 -11.717 1.00 90.81 112 ARG A O 1
ATOM 812 N N . ASP A 1 113 ? 7.059 7.112 -10.716 1.00 92.00 113 ASP A N 1
ATOM 813 C CA . ASP A 1 113 ? 7.445 8.230 -11.582 1.00 92.00 113 ASP A CA 1
ATOM 814 C C . ASP A 1 113 ? 8.932 8.559 -11.434 1.00 92.00 113 ASP A C 1
ATOM 816 O O . ASP A 1 113 ? 9.636 8.732 -12.435 1.00 92.00 113 ASP A O 1
ATOM 820 N N . TYR A 1 114 ? 9.445 8.531 -10.2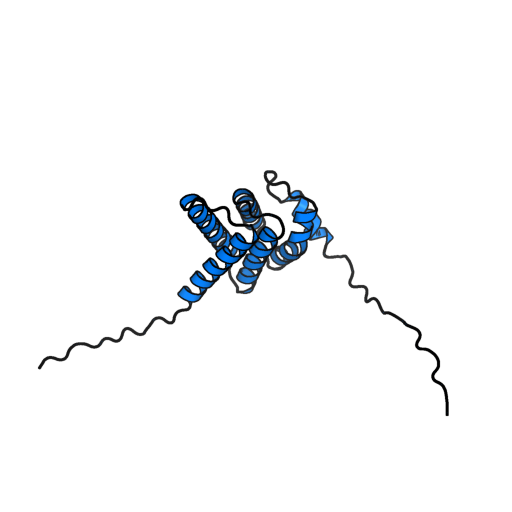01 1.00 91.31 114 TYR A N 1
ATOM 821 C CA . TYR A 1 114 ? 10.872 8.662 -9.938 1.00 91.31 114 TYR A CA 1
ATOM 822 C C . TYR A 1 114 ? 11.674 7.544 -10.616 1.00 91.31 114 TYR A C 1
ATOM 824 O O . TYR A 1 114 ? 12.597 7.834 -11.381 1.00 91.31 114 TYR A O 1
ATOM 832 N N . SER A 1 115 ? 11.303 6.279 -10.409 1.00 90.75 115 SER A N 1
ATOM 833 C CA . SER A 1 115 ? 11.992 5.133 -11.009 1.00 90.75 115 SER A CA 1
ATOM 834 C C . SER A 1 115 ? 11.989 5.196 -12.533 1.00 90.75 115 SER A C 1
ATOM 836 O O . SER A 1 115 ? 13.041 5.012 -13.144 1.00 90.75 115 SER A O 1
ATOM 838 N N . ARG A 1 116 ? 10.862 5.560 -13.158 1.00 90.38 116 ARG A N 1
ATOM 839 C CA . ARG A 1 116 ? 10.779 5.771 -14.612 1.00 90.38 116 ARG A CA 1
ATOM 840 C C . ARG A 1 116 ? 11.704 6.889 -15.081 1.00 90.38 116 ARG A C 1
ATOM 842 O O . ARG A 1 116 ? 12.467 6.678 -16.018 1.00 90.38 116 ARG A O 1
ATOM 849 N N . SER A 1 117 ? 11.703 8.040 -14.406 1.00 93.62 117 SER A N 1
ATOM 850 C CA . SER A 1 117 ? 12.570 9.175 -14.768 1.00 93.62 117 SER A CA 1
ATOM 851 C C . SER A 1 117 ? 14.066 8.846 -14.681 1.00 93.62 117 SER A C 1
ATOM 853 O O . SER A 1 117 ? 14.885 9.452 -15.371 1.00 93.62 117 SER A O 1
ATOM 855 N N . LYS A 1 118 ? 14.429 7.874 -13.835 1.00 92.19 118 LYS A N 1
ATOM 856 C CA . LYS A 1 118 ? 15.805 7.422 -13.609 1.00 92.19 118 LYS A CA 1
ATOM 857 C C . LYS A 1 118 ? 16.154 6.121 -14.336 1.00 92.19 118 LYS A C 1
ATOM 859 O O . LYS A 1 118 ? 17.265 5.634 -14.159 1.00 92.19 118 LYS A O 1
ATOM 864 N N . ASN A 1 119 ? 15.247 5.571 -15.149 1.00 92.06 119 ASN A N 1
ATOM 865 C CA . ASN A 1 119 ? 15.389 4.252 -15.781 1.00 92.06 119 ASN A CA 1
ATOM 866 C C . ASN A 1 119 ? 15.732 3.129 -14.780 1.00 92.06 119 ASN A C 1
ATOM 868 O O . ASN A 1 119 ? 16.477 2.201 -15.089 1.00 92.06 119 ASN A O 1
ATOM 872 N N . LEU A 1 120 ? 15.184 3.215 -13.567 1.00 90.38 120 LEU A N 1
ATOM 873 C CA . LEU A 1 120 ? 15.336 2.212 -12.519 1.00 90.38 120 LEU A CA 1
ATOM 874 C C . LEU A 1 120 ? 14.190 1.201 -12.587 1.00 90.38 120 LEU A C 1
ATOM 876 O O . LEU A 1 120 ? 13.044 1.560 -12.856 1.00 90.38 120 LEU A O 1
ATOM 880 N N . LYS A 1 121 ? 14.499 -0.057 -12.271 1.00 89.75 121 LYS A N 1
ATOM 881 C CA . LYS A 1 121 ? 13.518 -1.131 -12.084 1.00 89.75 121 LYS A CA 1
ATOM 882 C C . LYS A 1 121 ? 13.622 -1.653 -10.650 1.00 89.75 121 LYS A C 1
ATOM 884 O O . LYS A 1 121 ? 14.341 -2.626 -10.431 1.00 89.75 121 LYS A O 1
ATOM 889 N N . PRO A 1 122 ? 12.999 -0.970 -9.674 1.00 86.94 122 PRO A N 1
ATOM 890 C CA . PRO A 1 122 ? 13.028 -1.426 -8.293 1.00 86.94 122 PRO A CA 1
ATOM 891 C C . PRO A 1 122 ? 12.280 -2.753 -8.160 1.00 86.94 122 PRO A C 1
ATOM 893 O O . PRO A 1 122 ? 11.268 -2.986 -8.824 1.00 86.94 122 PRO A O 1
ATOM 896 N N . SER A 1 123 ? 12.773 -3.613 -7.281 1.00 89.19 123 SER A N 1
ATOM 897 C CA . SER A 1 123 ? 12.043 -4.795 -6.838 1.00 89.19 123 SER A CA 1
ATOM 898 C C . SER A 1 123 ? 10.775 -4.396 -6.064 1.00 89.19 123 SER A C 1
ATOM 900 O O . SER A 1 123 ? 10.715 -3.307 -5.482 1.00 89.19 123 SER A O 1
ATOM 902 N N . PRO A 1 124 ? 9.767 -5.283 -5.971 1.00 86.69 124 PRO A N 1
ATOM 903 C CA . PRO A 1 124 ? 8.566 -5.017 -5.178 1.00 86.69 124 PRO A CA 1
ATOM 904 C C . PRO A 1 124 ? 8.868 -4.659 -3.710 1.00 86.69 124 PRO A C 1
ATOM 906 O O . PRO A 1 124 ? 8.211 -3.795 -3.134 1.00 86.69 124 PRO A O 1
ATOM 909 N N . GLN A 1 125 ? 9.909 -5.253 -3.114 1.00 87.81 125 GLN A N 1
ATOM 910 C CA . GLN A 1 125 ? 10.322 -4.938 -1.740 1.00 87.81 125 GLN A CA 1
ATOM 911 C C . GLN A 1 125 ? 10.930 -3.535 -1.614 1.00 87.81 125 GLN A C 1
ATOM 913 O O . GLN A 1 125 ? 10.697 -2.842 -0.622 1.00 87.81 125 GLN A O 1
ATOM 918 N N . GLU A 1 126 ? 11.701 -3.093 -2.611 1.00 89.25 126 GLU A N 1
ATOM 919 C CA . GLU A 1 126 ? 12.231 -1.727 -2.650 1.00 89.25 126 GLU A CA 1
ATOM 920 C C . GLU A 1 126 ? 11.104 -0.707 -2.801 1.00 89.25 126 GLU A C 1
ATOM 922 O O . GLU A 1 126 ? 11.096 0.288 -2.077 1.00 89.25 126 GLU A O 1
ATOM 927 N N . ILE A 1 127 ? 10.112 -0.988 -3.654 1.00 89.69 127 ILE A N 1
ATOM 928 C CA . ILE A 1 127 ? 8.910 -0.156 -3.790 1.00 89.69 127 ILE A CA 1
ATOM 929 C C . ILE A 1 127 ? 8.216 -0.013 -2.432 1.00 89.69 127 ILE A C 1
ATOM 931 O O . ILE A 1 127 ? 8.028 1.111 -1.962 1.00 89.69 127 ILE A O 1
ATOM 935 N N . ALA A 1 128 ? 7.891 -1.126 -1.768 1.00 89.12 128 ALA A N 1
ATOM 936 C CA . ALA A 1 128 ? 7.205 -1.111 -0.477 1.00 89.12 128 ALA A CA 1
ATOM 937 C C . ALA A 1 128 ? 7.991 -0.329 0.591 1.00 89.12 128 ALA A C 1
ATOM 939 O O . ALA A 1 128 ? 7.42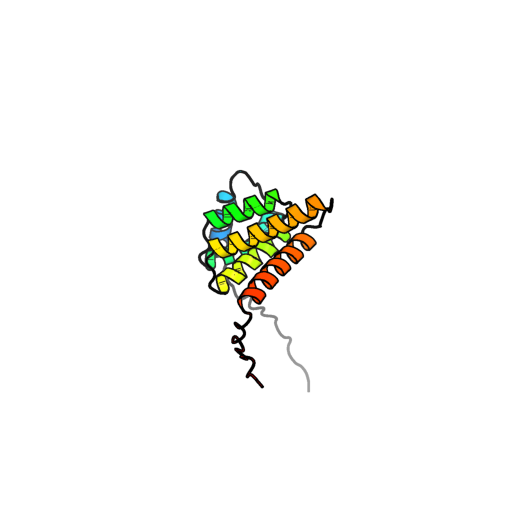5 0.503 1.309 1.00 89.12 128 ALA A O 1
ATOM 940 N N . ARG A 1 129 ? 9.315 -0.526 0.654 1.00 90.94 129 ARG A N 1
ATOM 941 C CA . ARG A 1 129 ? 10.200 0.198 1.578 1.00 90.94 129 ARG A CA 1
ATOM 942 C C . ARG A 1 129 ? 10.203 1.702 1.308 1.00 90.94 129 ARG A C 1
ATOM 944 O O . ARG A 1 129 ? 10.092 2.482 2.253 1.00 90.94 129 ARG A O 1
ATOM 951 N N . THR A 1 130 ? 10.335 2.126 0.052 1.00 90.81 130 THR A N 1
ATOM 952 C CA . THR A 1 130 ? 10.371 3.555 -0.296 1.00 90.81 130 THR A CA 1
ATOM 953 C C . THR A 1 130 ? 9.014 4.220 -0.083 1.00 90.81 130 THR A C 1
ATOM 955 O O . THR A 1 130 ? 8.965 5.341 0.421 1.00 90.81 130 THR A O 1
ATOM 958 N N . VAL A 1 131 ? 7.910 3.535 -0.393 1.00 91.62 131 VAL A N 1
ATOM 959 C CA . VAL A 1 131 ? 6.556 4.029 -0.103 1.00 91.62 131 VAL A CA 1
ATOM 960 C C . VAL A 1 131 ? 6.375 4.258 1.395 1.00 91.62 131 VAL A C 1
ATOM 962 O O . VAL A 1 131 ? 5.960 5.346 1.794 1.00 91.62 131 VAL A O 1
ATOM 965 N N . ARG A 1 132 ? 6.754 3.282 2.229 1.00 91.56 132 ARG A N 1
ATOM 966 C CA . ARG A 1 132 ? 6.706 3.410 3.691 1.00 91.56 132 ARG A CA 1
ATOM 967 C C . ARG A 1 132 ? 7.510 4.615 4.177 1.00 91.56 132 ARG A C 1
ATOM 969 O O . ARG A 1 132 ? 6.965 5.461 4.880 1.00 91.56 132 ARG A O 1
ATOM 976 N N . ALA A 1 133 ? 8.755 4.752 3.720 1.00 89.56 133 ALA A N 1
ATOM 977 C CA . ALA A 1 133 ? 9.614 5.879 4.082 1.00 89.56 133 ALA A CA 1
ATOM 978 C C . ALA A 1 133 ? 9.023 7.240 3.664 1.00 89.56 133 ALA A C 1
ATOM 980 O O . ALA A 1 133 ? 9.122 8.215 4.411 1.00 89.56 133 ALA A O 1
ATOM 981 N N . ASN A 1 134 ? 8.380 7.319 2.494 1.00 88.81 134 ASN A N 1
ATOM 982 C CA . ASN A 1 134 ? 7.723 8.542 2.029 1.00 88.81 134 ASN A CA 1
ATOM 983 C C . ASN A 1 134 ? 6.546 8.932 2.932 1.00 88.81 134 ASN A C 1
ATOM 985 O O . ASN A 1 134 ? 6.422 10.101 3.298 1.00 88.81 134 ASN A O 1
ATOM 989 N N . ILE A 1 135 ? 5.715 7.967 3.330 1.00 88.12 135 ILE A N 1
ATOM 990 C CA . ILE A 1 135 ? 4.560 8.219 4.204 1.00 88.12 135 ILE A CA 1
ATOM 991 C C . ILE A 1 135 ? 5.012 8.607 5.612 1.00 88.12 135 ILE A C 1
ATOM 993 O O . ILE A 1 135 ? 4.520 9.594 6.163 1.00 88.12 135 ILE A O 1
ATOM 997 N N . GLU A 1 136 ? 5.988 7.893 6.174 1.00 86.31 136 GLU A N 1
ATOM 998 C CA . GLU A 1 136 ? 6.561 8.211 7.484 1.00 86.31 136 GLU A CA 1
ATOM 999 C C . GLU A 1 136 ? 7.147 9.627 7.499 1.00 86.31 136 GLU A C 1
ATOM 1001 O O . GLU A 1 136 ? 6.825 10.420 8.386 1.00 86.31 136 GLU A O 1
ATOM 1006 N N . LYS A 1 137 ? 7.915 10.005 6.471 1.00 81.19 137 LYS A N 1
ATOM 1007 C CA . LYS A 1 137 ? 8.482 11.355 6.344 1.00 81.19 137 LYS A CA 1
ATOM 1008 C C . LYS A 1 137 ? 7.401 12.436 6.275 1.00 81.19 137 LYS A C 1
ATOM 1010 O O . LYS A 1 137 ? 7.521 13.463 6.944 1.00 81.19 137 LYS A O 1
ATOM 1015 N N . SER A 1 138 ? 6.340 12.210 5.501 1.00 70.50 138 SER A N 1
ATOM 1016 C CA . SER A 1 138 ? 5.205 13.135 5.417 1.00 70.50 138 SER A CA 1
ATOM 1017 C C . SER A 1 138 ? 4.456 13.258 6.746 1.00 70.50 138 SER A C 1
ATOM 1019 O O . SER A 1 138 ? 4.060 14.362 7.114 1.00 70.50 138 SER A O 1
ATOM 1021 N N . SER A 1 139 ? 4.310 12.165 7.500 1.00 63.53 139 SER A N 1
ATOM 1022 C CA . SER A 1 139 ? 3.689 12.201 8.830 1.00 63.53 139 SER A CA 1
ATOM 1023 C C . SER A 1 139 ? 4.558 12.892 9.884 1.00 63.53 139 SER A C 1
ATOM 1025 O O . SER A 1 139 ? 4.048 13.717 10.635 1.00 63.53 139 SER A O 1
ATOM 1027 N N . ALA A 1 140 ? 5.871 12.646 9.893 1.00 62.34 140 ALA A N 1
ATOM 1028 C CA . ALA A 1 140 ? 6.798 13.265 10.837 1.00 62.34 140 ALA A CA 1
ATOM 1029 C C . ALA A 1 140 ? 6.911 14.781 10.610 1.00 62.34 140 ALA A C 1
ATOM 1031 O O . ALA A 1 140 ? 6.975 15.554 11.563 1.00 62.34 140 ALA A O 1
ATOM 1032 N N . SER A 1 141 ? 6.860 15.221 9.348 1.00 55.91 141 SER A N 1
ATOM 1033 C CA . SER A 1 141 ? 6.883 16.645 9.002 1.00 55.91 141 SER A CA 1
ATOM 1034 C C . SER A 1 141 ? 5.600 17.387 9.399 1.00 55.91 141 SER A C 1
ATOM 1036 O O . SER A 1 141 ? 5.645 18.600 9.580 1.00 55.91 141 SER A O 1
ATOM 1038 N N . ALA A 1 142 ? 4.471 16.687 9.554 1.00 52.22 142 ALA A N 1
ATOM 1039 C CA . ALA A 1 142 ? 3.215 17.265 10.038 1.00 52.22 142 ALA A CA 1
ATOM 1040 C C . ALA A 1 142 ? 3.152 17.367 11.576 1.00 52.22 142 ALA A C 1
ATOM 1042 O O . ALA A 1 142 ? 2.323 18.103 12.109 1.00 52.22 142 ALA A O 1
ATOM 1043 N N . SER A 1 143 ? 4.026 16.646 12.285 1.00 47.84 143 SER A N 1
ATOM 1044 C CA . SER A 1 143 ? 4.135 16.646 13.751 1.00 47.84 143 SER A CA 1
ATOM 1045 C C . SER A 1 143 ? 5.249 17.549 14.285 1.00 47.84 143 SER A C 1
ATOM 1047 O O . SER A 1 143 ? 5.445 17.614 15.498 1.00 47.84 143 SER A O 1
ATOM 1049 N N . ALA A 1 144 ? 5.982 18.249 13.412 1.00 40.75 144 ALA A N 1
ATOM 1050 C CA . ALA A 1 144 ? 6.977 19.219 13.845 1.00 40.75 144 ALA A CA 1
ATOM 1051 C C . ALA A 1 144 ? 6.277 20.343 14.639 1.00 40.75 144 ALA A C 1
ATOM 1053 O O . ALA A 1 144 ? 5.352 20.972 14.110 1.00 40.75 144 ALA A O 1
ATOM 1054 N N . PRO A 1 145 ? 6.662 20.599 15.904 1.00 43.12 145 PRO A N 1
ATOM 1055 C CA . PRO A 1 145 ? 6.092 21.694 16.667 1.00 43.12 145 PRO A CA 1
ATOM 1056 C C . PRO A 1 145 ? 6.354 22.996 15.915 1.00 43.12 145 PRO A C 1
ATOM 1058 O O . PRO A 1 145 ? 7.483 23.296 15.538 1.00 43.12 145 PRO A O 1
ATOM 1061 N N . LYS A 1 146 ? 5.277 23.748 15.685 1.00 40.53 146 LYS A N 1
ATOM 1062 C CA . LYS A 1 146 ? 5.293 25.123 15.191 1.00 40.53 146 LYS A CA 1
ATOM 1063 C C . LYS A 1 146 ? 6.275 25.902 16.074 1.00 40.53 146 LYS A C 1
ATOM 1065 O O . LYS A 1 146 ? 5.947 26.185 17.225 1.00 40.53 146 LYS A O 1
ATOM 1070 N N . GLU A 1 147 ? 7.488 26.162 15.582 1.00 45.41 147 GLU A N 1
ATOM 1071 C CA . GLU A 1 147 ? 8.461 26.999 16.287 1.00 45.41 147 GLU A CA 1
ATOM 1072 C C . GLU A 1 147 ? 7.762 28.307 16.689 1.00 45.41 147 GLU A C 1
ATOM 1074 O O . GLU A 1 147 ? 7.088 28.920 15.849 1.00 45.41 147 GLU A O 1
ATOM 1079 N N . PRO A 1 148 ? 7.848 28.747 17.957 1.00 43.84 148 PRO A N 1
ATOM 1080 C CA . PRO A 1 148 ? 7.357 30.062 18.310 1.00 43.84 148 PRO A CA 1
ATOM 1081 C C . PRO A 1 148 ? 8.203 31.079 17.548 1.00 43.84 148 PRO A C 1
ATOM 1083 O O . PRO A 1 148 ? 9.427 31.096 17.667 1.00 43.84 148 PRO A O 1
ATOM 1086 N N . ALA A 1 149 ? 7.538 31.912 16.748 1.00 48.00 149 ALA A N 1
ATOM 1087 C CA . ALA A 1 149 ? 8.147 33.044 16.075 1.00 48.00 149 ALA A CA 1
ATOM 1088 C C . ALA A 1 149 ? 8.867 33.914 17.117 1.00 48.00 149 ALA A C 1
ATOM 1090 O O . ALA A 1 149 ? 8.238 34.687 17.843 1.00 48.00 149 ALA A O 1
ATOM 1091 N N . SER A 1 150 ? 10.187 33.758 17.213 1.00 47.09 150 SER A N 1
ATOM 1092 C CA . SER A 1 150 ? 11.037 34.597 18.046 1.00 47.09 150 SER A CA 1
ATOM 1093 C C . SER A 1 150 ? 11.143 35.958 17.368 1.00 47.09 150 SER A C 1
ATOM 1095 O O . SER A 1 150 ? 12.024 36.218 16.551 1.00 47.09 150 SER A O 1
ATOM 1097 N N . SER A 1 151 ? 10.170 36.813 17.673 1.00 54.19 151 SER A N 1
ATOM 1098 C CA . SER A 1 151 ? 10.171 38.235 17.356 1.00 54.19 151 SER A CA 1
ATOM 1099 C C . SER A 1 151 ? 11.263 38.925 18.172 1.00 54.19 151 SER A C 1
ATOM 1101 O O . SER A 1 151 ? 11.005 39.473 19.242 1.00 54.19 151 SER A O 1
ATOM 1103 N N . SER A 1 152 ? 12.495 38.907 17.672 1.00 49.00 152 SER A N 1
ATOM 1104 C CA . SER A 1 152 ? 13.553 39.793 18.155 1.00 49.00 152 SER A CA 1
ATOM 1105 C C . SER A 1 152 ? 13.601 41.028 17.261 1.00 49.00 152 SER A C 1
ATOM 1107 O O . SER A 1 152 ? 14.283 41.055 16.241 1.00 49.00 152 SER A O 1
ATOM 1109 N N . SER A 1 153 ? 12.842 42.055 17.645 1.00 54.75 153 SER A N 1
ATOM 1110 C CA . SER A 1 153 ? 12.988 43.405 17.097 1.00 54.75 153 SER A CA 1
ATOM 1111 C C . SER A 1 153 ? 14.404 43.923 17.387 1.00 54.75 153 SER A C 1
ATOM 1113 O O . SER A 1 153 ? 14.834 43.852 18.542 1.00 54.75 153 SER A O 1
ATOM 1115 N N . PRO A 1 154 ? 15.141 44.471 16.405 1.00 61.28 154 PRO A N 1
ATOM 1116 C CA . PRO A 1 154 ? 16.406 45.134 16.685 1.00 61.28 154 PRO A CA 1
ATOM 1117 C C . PRO A 1 154 ? 16.130 46.470 17.385 1.00 61.28 154 PRO A C 1
ATOM 1119 O O . PRO A 1 154 ? 15.501 47.369 16.827 1.00 61.28 154 PRO A O 1
ATOM 1122 N N . MET A 1 155 ? 16.579 46.583 18.636 1.00 59.34 155 MET A 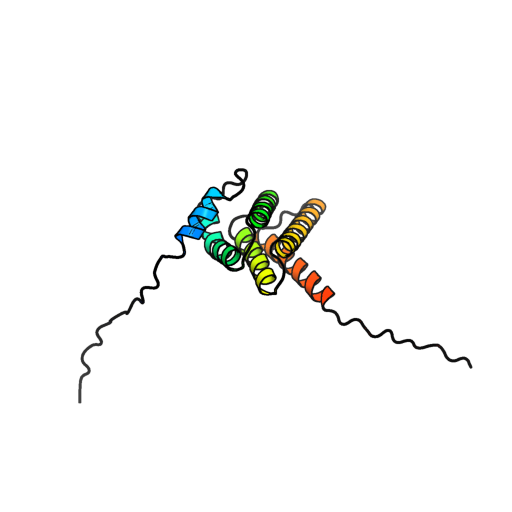N 1
ATOM 1123 C CA . MET A 1 155 ? 16.536 47.826 19.398 1.00 59.34 155 MET A CA 1
ATOM 1124 C C . MET A 1 155 ? 17.681 48.731 18.933 1.00 59.34 155 MET A C 1
ATOM 1126 O O . MET A 1 155 ? 18.848 48.345 18.960 1.00 59.34 155 MET A O 1
ATOM 1130 N N . VAL A 1 156 ? 17.297 49.917 18.475 1.00 56.38 156 VAL A N 1
ATOM 1131 C CA . VAL A 1 156 ? 18.140 51.023 18.014 1.00 56.38 156 VAL A CA 1
ATOM 1132 C C . VAL A 1 156 ? 19.166 51.417 19.083 1.00 56.38 156 VAL A C 1
ATOM 1134 O O . VAL A 1 156 ? 18.805 51.603 20.248 1.00 56.38 156 VAL A O 1
ATOM 1137 N N . ARG A 1 157 ? 20.422 51.603 18.672 1.00 53.97 157 ARG A N 1
ATOM 1138 C CA . ARG A 1 157 ? 21.392 52.475 19.340 1.00 53.97 157 ARG A CA 1
ATOM 1139 C C . ARG A 1 157 ? 22.143 53.285 18.300 1.00 53.97 157 ARG A C 1
ATOM 1141 O O . ARG A 1 157 ? 22.511 52.684 17.269 1.00 53.97 157 ARG A O 1
#

Secondary structure (DSSP, 8-state):
-----------------S-SHHHHHHHHHHHS-TT----HHHHHHHHHHHHHHHHTT--HHHHHHHHHHHHHTT--THHHHHHHHHHHHHHHTT--HHHHHHHHHHHHHHHHHHHHHTT----HHHHHHHHHHHHHHHHHHHSS-------------

Radius of gyration: 23.57 Å; chains: 1; bounding box: 38×97×62 Å

Sequence (157 aa):
MRYIILGLLTLVLALSGPVAVSAAEKIIGDQLSGKVVLTETEKAALEAELARYCALGGSSDSLRSLIDCYAANDCRGECMADLLGLVNSRIKDGISSEKAAGEVMTALVSVRDYSRSKNLKPSPQEIAR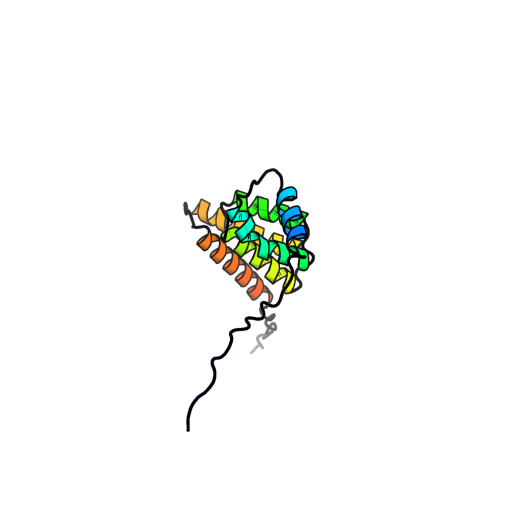TVRANIEKSSASASAPKEPASSSSPMVR

pLDDT: mean 74.19, std 20.08, range [37.84, 94.56]